Protein AF-A0A368PXK4-F1 (afdb_monomer_lite)

Foldseek 3Di:
DDPPPDFWDKDADPDLVRGPWIKTDHPQQDDDDDPVCVVVVVPPRDPGDVDIGTPPPDDDVVNVVVSVVVVVCVVVVVVVVVVVVVVVVVVVVVVVVVVVVVVVVVVVVVVVVVVVVVVVVVVVVVVVPD

pLDDT: mean 85.49, std 11.27, range [55.59, 98.44]

Secondary structure (DSSP, 8-state):
--TTSSPPEEEE--STTTTT-EEEE-TTSS----HHHHHTT---PPPP---EEES-SS--HHHHHHHHHHHHHHHHHHHHHHHHHHHHHHHHHHHHHHHHHHHHHHHHHHHHHHHHHHHHHHHHHHHH--

Organism: Setaria italica (NCBI:txid4555)

Radius of gyration: 37.52 Å; chains: 1; bounding box: 76×37×98 Å

Structure (mmCIF, N/CA/C/O backbone):
data_AF-A0A368PXK4-F1
#
_entry.id   AF-A0A368PXK4-F1
#
loop_
_atom_site.group_PDB
_atom_site.id
_atom_site.type_symbol
_atom_site.label_atom_id
_atom_site.label_alt_id
_atom_site.label_comp_id
_atom_site.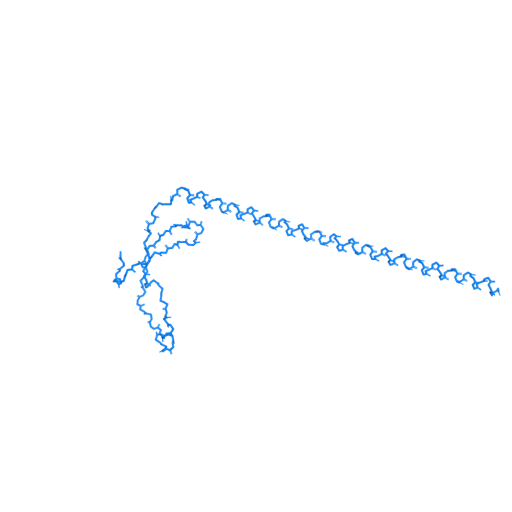label_asym_id
_atom_site.label_entity_id
_atom_site.label_seq_id
_atom_site.pdbx_PDB_ins_code
_atom_site.Cartn_x
_atom_site.Cartn_y
_atom_site.Cartn_z
_atom_site.occupancy
_atom_site.B_iso_or_equiv
_atom_site.auth_seq_id
_atom_site.auth_comp_id
_atom_site.auth_asym_id
_atom_site.auth_atom_id
_atom_site.pdbx_PDB_model_num
ATOM 1 N N . MET A 1 1 ? -26.586 -6.842 30.475 1.00 66.75 1 MET A N 1
ATOM 2 C CA . MET A 1 1 ? -27.087 -8.064 29.808 1.00 66.75 1 MET A CA 1
ATOM 3 C C . MET A 1 1 ? -28.268 -7.667 28.942 1.00 66.75 1 MET A C 1
ATOM 5 O O . MET A 1 1 ? -29.052 -6.842 29.395 1.00 66.75 1 MET A O 1
ATOM 9 N N . CYS A 1 2 ? -28.358 -8.182 27.716 1.00 78.62 2 CYS A N 1
ATOM 10 C CA . CYS A 1 2 ? -29.501 -7.934 26.832 1.00 78.62 2 CYS A CA 1
ATOM 11 C C . CYS A 1 2 ? -30.726 -8.771 27.252 1.00 78.62 2 CYS A C 1
ATOM 13 O O . CYS A 1 2 ? -30.602 -9.710 28.038 1.00 78.62 2 CYS A O 1
ATOM 15 N N . PHE A 1 3 ? -31.906 -8.459 26.711 1.00 75.81 3 PHE A N 1
ATOM 16 C CA . PHE A 1 3 ? -33.154 -9.170 27.029 1.00 75.81 3 PHE A CA 1
ATOM 17 C C . PHE A 1 3 ? -33.291 -10.547 26.345 1.00 75.81 3 PHE A C 1
ATOM 19 O O . PHE A 1 3 ? -34.286 -11.232 26.555 1.00 75.81 3 PHE A O 1
ATOM 26 N N . CYS A 1 4 ? -32.311 -10.974 25.539 1.00 80.00 4 CYS A N 1
ATOM 27 C CA . CYS A 1 4 ? -32.379 -12.216 24.756 1.00 80.00 4 CYS A CA 1
ATOM 28 C C . CYS A 1 4 ? -32.055 -13.492 25.545 1.00 80.00 4 CYS A C 1
ATOM 30 O O . CYS A 1 4 ? -32.148 -14.578 24.985 1.00 80.00 4 CYS A O 1
ATOM 32 N N . GLY A 1 5 ? -31.650 -13.386 26.813 1.00 75.06 5 GLY A N 1
ATOM 33 C CA . GLY A 1 5 ? -31.297 -14.533 27.659 1.00 75.06 5 GLY A CA 1
ATOM 34 C C . GLY A 1 5 ? -29.892 -15.100 27.417 1.00 75.06 5 GLY A C 1
ATOM 35 O O . GLY A 1 5 ? -29.266 -15.557 28.371 1.00 75.06 5 GLY A O 1
ATOM 36 N N . ASP A 1 6 ? -29.360 -15.000 26.195 1.00 78.06 6 ASP A N 1
ATOM 37 C CA . ASP A 1 6 ? -27.982 -15.397 25.880 1.00 78.06 6 ASP A CA 1
ATOM 38 C C . ASP A 1 6 ? -26.940 -14.383 26.400 1.00 78.06 6 ASP A C 1
ATOM 40 O O . ASP A 1 6 ? -27.187 -13.167 26.390 1.00 78.06 6 ASP A O 1
ATOM 44 N N . PRO A 1 7 ? -25.735 -14.840 26.803 1.00 80.75 7 PRO A N 1
ATOM 45 C CA . PRO A 1 7 ? -24.634 -13.945 27.136 1.00 80.75 7 PRO A CA 1
ATOM 46 C C . PRO A 1 7 ? -24.282 -13.018 25.964 1.00 80.75 7 PRO A C 1
ATOM 48 O O . PRO A 1 7 ? -24.134 -13.455 24.819 1.00 80.75 7 PRO A O 1
ATOM 51 N N . CYS A 1 8 ? -24.113 -11.726 26.260 1.00 87.25 8 CYS A N 1
ATOM 52 C CA . CYS A 1 8 ? -23.569 -10.767 25.300 1.00 87.25 8 CYS A CA 1
ATOM 53 C C . CYS A 1 8 ? -22.099 -11.099 24.997 1.00 87.25 8 CYS A C 1
ATOM 55 O O . CYS A 1 8 ? -21.364 -11.549 25.879 1.00 87.25 8 CYS A O 1
ATOM 57 N N . LYS A 1 9 ? -21.656 -10.824 23.769 1.00 88.19 9 LYS A N 1
ATOM 58 C CA . LYS A 1 9 ? -20.260 -10.981 23.338 1.00 88.19 9 LYS A CA 1
ATOM 59 C C . LYS A 1 9 ? -19.522 -9.643 23.382 1.00 88.19 9 LYS A C 1
ATOM 61 O O . LYS A 1 9 ? -20.150 -8.591 23.282 1.00 88.19 9 LYS A O 1
ATOM 66 N N . VAL A 1 10 ? -18.200 -9.685 23.536 1.00 87.00 10 VAL A N 1
ATOM 67 C CA . VAL A 1 10 ? -17.340 -8.494 23.448 1.00 87.00 10 VAL A CA 1
ATOM 68 C C . VAL A 1 10 ? -16.857 -8.334 22.014 1.00 87.00 10 VAL A C 1
ATOM 70 O O . VAL A 1 10 ? -16.294 -9.271 21.448 1.00 87.00 10 VAL A O 1
ATOM 73 N N . ALA A 1 11 ? -17.029 -7.144 21.455 1.00 84.25 11 ALA A N 1
ATOM 74 C CA . ALA A 1 11 ? -16.416 -6.729 20.203 1.00 84.25 11 ALA A CA 1
ATOM 75 C C . ALA A 1 11 ? -15.544 -5.489 20.426 1.00 84.25 11 ALA A C 1
ATOM 77 O O . ALA A 1 11 ? -15.625 -4.833 21.466 1.00 84.25 11 ALA A O 1
ATOM 78 N N . LYS A 1 12 ? -14.669 -5.202 19.462 1.00 81.00 12 LYS A N 1
ATOM 79 C CA . LYS A 1 12 ? -13.817 -4.009 19.452 1.00 81.00 12 LYS A CA 1
ATOM 80 C C . LYS A 1 12 ? -14.197 -3.144 18.265 1.00 81.00 12 LYS A C 1
ATOM 82 O O . LYS A 1 12 ? -14.493 -3.684 17.202 1.00 81.00 12 LYS A O 1
ATOM 87 N N . PHE A 1 13 ? -14.178 -1.830 18.446 1.00 74.25 13 PHE A N 1
ATOM 88 C CA . PHE A 1 13 ? -14.311 -0.913 17.321 1.00 74.25 13 PHE A CA 1
ATOM 89 C C . PHE A 1 13 ? -13.100 -1.035 16.388 1.00 74.25 13 PHE A C 1
ATOM 91 O O . PHE A 1 13 ? -11.955 -1.100 16.840 1.00 74.25 13 PHE A O 1
ATOM 98 N N . ASP A 1 14 ? -13.374 -1.050 15.091 1.00 64.31 14 ASP A N 1
ATOM 99 C CA . ASP A 1 14 ? -12.410 -1.041 13.988 1.00 64.31 14 ASP A CA 1
ATOM 100 C C . ASP A 1 14 ? -12.164 0.372 13.425 1.00 64.31 14 ASP A C 1
ATOM 102 O O . ASP A 1 14 ? -11.259 0.574 12.618 1.00 64.31 14 ASP A O 1
ATOM 106 N N . ALA A 1 15 ? -12.941 1.365 13.868 1.00 60.66 15 ALA A N 1
ATOM 107 C CA . ALA A 1 15 ? -12.857 2.736 13.386 1.00 60.66 15 ALA A CA 1
ATOM 108 C C . ALA A 1 15 ? -11.641 3.496 13.948 1.00 60.66 15 ALA A C 1
ATOM 110 O O . ALA A 1 15 ? -11.307 3.398 15.129 1.00 60.66 15 ALA A O 1
ATOM 111 N N . GLU A 1 16 ? -11.036 4.346 13.114 1.00 57.75 16 GLU A N 1
ATOM 112 C CA . GLU A 1 16 ? -9.793 5.099 13.374 1.00 57.75 16 GLU A CA 1
ATOM 113 C C . GLU A 1 16 ? -9.791 5.943 14.665 1.00 57.75 16 GLU A C 1
ATOM 115 O O . GLU A 1 16 ? -8.726 6.254 15.187 1.00 57.75 16 GLU A O 1
ATOM 120 N N . ASN A 1 17 ? -10.965 6.297 15.203 1.00 55.59 17 ASN A N 1
ATOM 121 C CA . ASN A 1 17 ? -11.109 7.152 16.390 1.00 55.59 17 ASN A CA 1
ATOM 122 C C . ASN A 1 17 ? -11.581 6.409 17.654 1.00 55.59 17 ASN A C 1
ATOM 124 O O . ASN A 1 17 ? -11.592 6.998 18.735 1.00 55.59 17 ASN A O 1
ATOM 128 N N . THR A 1 18 ? -11.988 5.143 17.532 1.00 57.75 18 THR A N 1
ATOM 129 C CA . THR A 1 18 ? -12.462 4.296 18.646 1.00 57.75 18 THR A CA 1
ATOM 130 C C . THR A 1 18 ? -11.763 2.943 18.699 1.00 57.75 18 THR A C 1
ATOM 132 O O . THR A 1 18 ? -12.064 2.133 19.574 1.00 57.75 18 THR A O 1
ATOM 135 N N . CYS A 1 19 ? -10.799 2.707 17.808 1.00 60.78 19 CYS A N 1
ATOM 136 C CA . CYS A 1 19 ? -9.885 1.580 17.847 1.00 60.78 19 CYS A CA 1
ATOM 137 C C . CYS A 1 19 ? -9.397 1.377 19.289 1.00 60.78 19 CYS A C 1
ATOM 139 O O . CYS A 1 19 ? -9.030 2.330 19.977 1.00 60.78 19 CYS A O 1
ATOM 141 N N . TRP A 1 20 ? -9.476 0.127 19.747 1.00 65.69 20 TRP A N 1
ATOM 142 C CA . TRP A 1 20 ? -9.216 -0.333 21.121 1.00 65.69 20 TRP A CA 1
ATOM 143 C C . TRP A 1 20 ? -10.350 -0.192 22.140 1.00 65.69 20 TRP A C 1
ATOM 145 O O . TRP A 1 20 ? -10.239 -0.799 23.204 1.00 65.69 20 TRP A O 1
ATOM 155 N N . GLN A 1 21 ? -11.449 0.505 21.840 1.00 75.38 21 GLN A N 1
ATOM 156 C CA . GLN A 1 21 ? -12.624 0.465 22.708 1.00 75.38 21 GLN A CA 1
ATOM 157 C C . GLN A 1 21 ? -13.399 -0.836 22.515 1.00 75.38 21 GLN A C 1
ATOM 159 O O . GLN A 1 21 ? -13.769 -1.211 21.398 1.00 75.38 21 GLN A O 1
ATOM 164 N N . SER A 1 22 ? -13.665 -1.506 23.629 1.00 85.12 22 SER A N 1
ATOM 165 C CA . SER A 1 22 ? -14.478 -2.710 23.683 1.00 85.12 22 SER A CA 1
ATOM 166 C C . SER A 1 22 ? -15.927 -2.344 23.987 1.00 85.12 22 SER A C 1
ATOM 168 O O . SER A 1 22 ? -16.210 -1.464 24.806 1.00 85.12 22 SER A O 1
ATOM 170 N N . TYR A 1 23 ? -16.858 -3.047 23.359 1.00 85.25 23 TYR A N 1
ATOM 171 C CA . TYR A 1 23 ? -18.283 -2.929 23.633 1.00 85.25 23 TYR A CA 1
ATOM 172 C C . TYR A 1 23 ? -18.904 -4.316 23.771 1.00 85.25 23 TYR A C 1
ATOM 174 O O . TYR A 1 23 ? -18.496 -5.283 23.125 1.00 85.25 23 TYR A O 1
ATOM 182 N N . TRP A 1 24 ? -19.882 -4.421 24.662 1.00 87.94 24 TRP A N 1
ATOM 183 C CA . TRP A 1 24 ? -20.804 -5.539 24.693 1.00 87.94 24 TRP A CA 1
ATOM 184 C C . TRP A 1 24 ? -21.765 -5.389 23.530 1.00 87.94 24 TRP A C 1
ATOM 186 O O . TRP A 1 24 ? -22.350 -4.324 23.357 1.00 87.94 24 TRP A O 1
ATOM 196 N N . MET A 1 25 ? -21.990 -6.469 22.800 1.00 89.19 25 MET A N 1
ATOM 197 C CA . MET A 1 25 ? -23.048 -6.547 21.805 1.00 89.19 25 MET A CA 1
ATOM 198 C C . MET A 1 25 ? -23.853 -7.826 21.986 1.00 89.19 25 MET A C 1
ATOM 200 O O . MET A 1 25 ? -23.342 -8.837 22.487 1.00 89.19 25 MET A O 1
ATOM 204 N N . CYS A 1 26 ? -25.126 -7.797 21.601 1.00 88.12 26 CYS A N 1
ATOM 205 C CA . CYS A 1 26 ? -25.930 -9.010 21.612 1.00 88.12 26 CYS A CA 1
ATOM 206 C C . CYS A 1 26 ? -25.316 -10.075 20.690 1.00 88.12 26 CYS A C 1
ATOM 208 O O . CYS A 1 26 ? -24.848 -9.794 19.584 1.00 88.12 26 CYS A O 1
ATOM 210 N N . SER A 1 27 ? -25.361 -11.335 21.115 1.00 82.19 27 SER A N 1
ATOM 211 C CA . SER A 1 27 ? -24.996 -12.459 20.246 1.00 82.19 27 SER A CA 1
ATOM 212 C C . SER A 1 27 ? -25.944 -12.584 19.041 1.00 82.19 27 SER A C 1
ATOM 214 O O . SER A 1 27 ? -25.523 -13.036 17.982 1.00 82.19 27 SER A O 1
ATOM 216 N N . ASN A 1 28 ? -27.174 -12.077 19.174 1.00 81.06 28 ASN A N 1
ATOM 217 C CA . ASN A 1 28 ? -28.203 -11.976 18.137 1.00 81.06 28 ASN A CA 1
ATOM 218 C C . ASN A 1 28 ? -28.284 -10.561 17.506 1.00 81.06 28 ASN A C 1
ATOM 220 O O . ASN A 1 28 ? -29.353 -10.125 17.086 1.00 81.06 28 ASN A O 1
ATOM 224 N N . PHE A 1 29 ? -27.168 -9.817 17.481 1.00 76.75 29 PHE A N 1
ATOM 225 C CA . PHE A 1 29 ? -27.071 -8.477 16.871 1.00 76.75 29 PHE A CA 1
ATOM 226 C C . PHE A 1 29 ? -27.133 -8.491 15.340 1.00 76.75 29 PHE A C 1
ATOM 228 O O . PHE A 1 29 ? -27.617 -7.554 14.716 1.00 76.75 29 PHE A O 1
ATOM 235 N N . GLN A 1 30 ? -26.674 -9.574 14.722 1.00 76.88 30 GLN A N 1
ATOM 236 C CA . GLN A 1 30 ? -26.771 -9.771 13.285 1.00 76.88 30 GLN A CA 1
ATOM 237 C C . GLN A 1 30 ? -27.206 -11.207 13.033 1.00 76.88 30 GLN A C 1
ATOM 239 O O . GLN A 1 30 ? -26.599 -12.147 13.549 1.00 76.88 30 GLN A O 1
ATOM 244 N N . PHE A 1 31 ? -28.281 -11.382 12.266 1.00 73.50 31 PHE A N 1
ATOM 245 C CA . PHE A 1 31 ? -28.739 -12.714 11.900 1.00 73.50 31 PHE A CA 1
ATOM 246 C C . PHE A 1 31 ? -27.789 -13.324 10.870 1.00 73.50 31 PHE A C 1
ATOM 248 O O . PHE A 1 31 ? -27.816 -12.974 9.690 1.00 73.50 31 PHE A O 1
ATOM 255 N N . GLU A 1 32 ? -26.967 -14.267 11.318 1.00 74.31 32 GLU A N 1
ATOM 256 C CA . GLU A 1 32 ? -26.177 -15.122 10.440 1.00 74.31 32 GLU A CA 1
ATOM 257 C C . GLU A 1 32 ? -26.841 -16.502 10.325 1.00 74.31 32 GLU A C 1
ATOM 259 O O . GLU A 1 32 ? -26.706 -17.337 11.223 1.00 74.31 32 GLU A O 1
ATOM 264 N N . PRO A 1 33 ? -27.570 -16.790 9.228 1.00 70.94 33 PRO A N 1
ATOM 265 C CA . PRO A 1 33 ? -28.185 -18.096 9.049 1.00 70.94 33 PRO A CA 1
ATOM 266 C C . PRO A 1 33 ? -27.101 -19.166 8.907 1.00 70.94 33 PRO A C 1
ATOM 268 O O . PRO A 1 33 ? -26.192 -19.045 8.075 1.00 70.94 33 PRO A O 1
ATOM 271 N N . THR A 1 34 ? -27.234 -20.244 9.676 1.00 75.69 34 THR A N 1
ATOM 272 C CA . THR A 1 34 ? -26.368 -21.428 9.585 1.00 75.69 34 THR A CA 1
ATOM 273 C C . THR A 1 34 ? -26.466 -22.086 8.206 1.00 75.69 34 THR A C 1
ATOM 275 O O . THR A 1 34 ? -27.484 -21.971 7.518 1.00 75.69 34 THR A O 1
ATOM 278 N N . LEU A 1 35 ? -25.439 -22.850 7.808 1.00 79.94 35 LEU A N 1
ATOM 279 C CA . LEU A 1 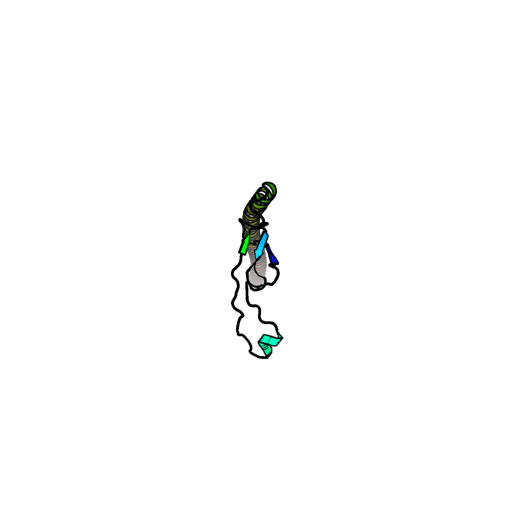35 ? -25.444 -23.597 6.539 1.00 79.94 35 LEU A CA 1
ATOM 280 C C . LEU A 1 35 ? -26.706 -24.458 6.384 1.00 79.94 35 LEU A C 1
ATOM 282 O O . LEU A 1 35 ? -27.345 -24.443 5.336 1.00 79.94 35 LEU A O 1
ATOM 286 N N . ARG A 1 36 ? -27.132 -25.131 7.459 1.00 80.00 36 ARG A N 1
ATOM 287 C CA . ARG A 1 36 ? -28.345 -25.954 7.460 1.00 80.00 36 ARG A CA 1
ATOM 288 C C . ARG A 1 36 ? -29.612 -25.133 7.211 1.00 80.00 36 ARG A C 1
ATOM 290 O O . ARG A 1 36 ? -30.452 -25.579 6.437 1.00 80.00 36 ARG A O 1
ATOM 297 N N . GLN A 1 37 ? -29.752 -23.958 7.833 1.00 79.06 37 GLN A N 1
ATOM 298 C CA . GLN A 1 37 ? -30.894 -23.053 7.623 1.00 79.06 37 GLN A CA 1
ATOM 299 C C . GLN A 1 37 ? -30.963 -22.538 6.181 1.00 79.06 37 GLN A C 1
ATOM 301 O O . GLN A 1 37 ? -32.054 -22.499 5.608 1.00 79.06 37 GLN A O 1
ATOM 306 N N . ARG A 1 38 ? -29.805 -22.232 5.577 1.00 82.12 38 ARG A N 1
ATOM 307 C CA . ARG A 1 38 ? -29.703 -21.854 4.157 1.00 82.12 38 ARG A CA 1
ATOM 308 C C . ARG A 1 38 ? -30.148 -22.999 3.244 1.00 82.12 38 ARG A C 1
ATOM 310 O O . ARG A 1 38 ? -30.949 -22.778 2.345 1.00 82.12 38 ARG A O 1
ATOM 317 N N . CYS A 1 39 ? -29.701 -24.228 3.516 1.00 81.31 39 CYS A N 1
ATOM 318 C CA . CYS A 1 39 ? -30.050 -25.408 2.715 1.00 81.31 39 CYS A CA 1
ATOM 319 C C . CYS A 1 39 ? -31.546 -25.758 2.737 1.00 81.31 39 CYS A C 1
ATOM 321 O O . CYS A 1 39 ? -32.056 -26.280 1.752 1.00 81.31 39 CYS A O 1
ATOM 323 N N . ILE A 1 40 ? -32.254 -25.482 3.837 1.00 86.75 40 ILE A N 1
ATOM 324 C CA . ILE A 1 40 ? -33.697 -25.767 3.969 1.00 86.75 40 ILE A CA 1
ATOM 325 C C . ILE A 1 40 ? -34.587 -24.541 3.702 1.00 86.75 40 ILE A C 1
ATOM 327 O O . ILE A 1 40 ? -35.778 -24.582 4.007 1.00 86.75 40 ILE A O 1
ATOM 331 N N . ASN A 1 41 ? -34.015 -23.448 3.179 1.00 76.56 41 ASN A N 1
ATOM 332 C CA . ASN A 1 41 ? -34.683 -22.169 2.910 1.00 76.56 41 ASN A CA 1
ATOM 333 C C . ASN A 1 41 ? -35.480 -21.599 4.108 1.00 76.56 41 ASN A C 1
ATOM 335 O O . ASN A 1 41 ? -36.513 -20.951 3.943 1.00 76.56 41 ASN A O 1
ATOM 339 N N . LYS A 1 42 ? -35.009 -21.838 5.341 1.00 73.81 42 LYS A N 1
ATOM 340 C CA . LYS A 1 42 ? -35.580 -21.242 6.562 1.00 73.81 42 LYS A CA 1
ATOM 341 C C . LYS A 1 42 ? -34.792 -19.989 6.929 1.00 73.81 42 LYS A C 1
ATOM 343 O O . LYS A 1 42 ? -33.947 -20.017 7.819 1.00 73.81 42 LYS A O 1
ATOM 348 N N . MET A 1 43 ? -35.085 -18.907 6.212 1.00 69.44 43 MET A N 1
ATOM 349 C CA . MET A 1 43 ? -34.407 -17.608 6.331 1.00 69.44 43 MET A CA 1
ATOM 350 C C . MET A 1 43 ? -35.133 -16.624 7.260 1.00 69.44 43 MET A C 1
ATOM 352 O O . MET A 1 43 ? -34.770 -15.453 7.310 1.00 69.44 43 MET A O 1
ATOM 356 N N . THR A 1 44 ? -36.169 -17.066 7.983 1.00 66.56 44 THR A N 1
ATOM 357 C CA . THR A 1 44 ? -36.866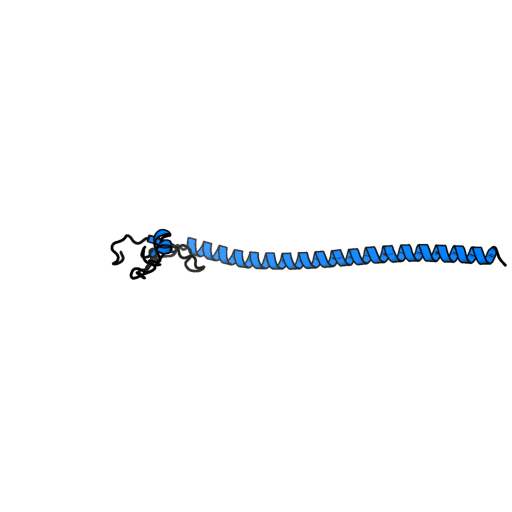 -16.212 8.949 1.00 66.56 44 THR A CA 1
ATOM 358 C C . THR A 1 44 ? -35.900 -15.836 10.066 1.00 66.56 44 THR A C 1
ATOM 360 O O . THR A 1 44 ? -35.561 -16.669 10.909 1.00 66.56 44 THR A O 1
ATOM 363 N N . SER A 1 45 ? -35.442 -14.585 10.037 1.00 65.69 45 SER A N 1
ATOM 364 C CA . SER A 1 45 ? -34.593 -14.023 11.078 1.00 65.69 45 SER A CA 1
ATOM 365 C C . SER A 1 45 ? -35.355 -14.045 12.403 1.00 65.69 45 SER A C 1
ATOM 367 O O . SER A 1 45 ? -36.501 -13.586 12.440 1.00 65.69 45 SER A O 1
ATOM 369 N N . PRO A 1 46 ? -34.747 -14.516 13.504 1.00 71.69 46 PRO A N 1
ATOM 370 C CA . PRO A 1 46 ? -35.213 -14.157 14.832 1.00 71.69 46 PRO A CA 1
ATOM 371 C C . PRO A 1 46 ? -35.260 -12.625 14.952 1.00 71.69 46 PRO A C 1
ATOM 373 O O . PRO A 1 46 ? -34.536 -11.935 14.222 1.00 71.69 46 PRO A O 1
ATOM 376 N N . PRO A 1 47 ? -36.083 -12.073 15.860 1.00 75.81 47 PRO A N 1
ATOM 377 C CA . PRO A 1 47 ? -36.036 -10.648 16.157 1.00 75.81 47 PRO A CA 1
ATOM 378 C C . PRO A 1 47 ? -34.608 -10.283 16.567 1.00 75.81 47 PRO A C 1
ATOM 380 O O . PRO A 1 47 ? -34.083 -10.837 17.531 1.00 75.81 47 PRO A O 1
ATOM 383 N N . ILE A 1 48 ? -33.968 -9.417 15.785 1.00 80.19 48 ILE A N 1
ATOM 384 C CA . ILE A 1 48 ? -32.593 -8.975 16.017 1.00 80.19 48 ILE A CA 1
ATOM 385 C C . ILE A 1 48 ? -32.579 -8.104 17.274 1.00 80.19 48 ILE A C 1
ATOM 387 O O . ILE A 1 48 ? -33.502 -7.322 17.499 1.00 80.19 48 ILE A O 1
ATOM 391 N N . CYS A 1 49 ? -31.543 -8.252 18.097 1.00 85.25 49 CYS A N 1
ATOM 392 C CA . CYS A 1 49 ? -31.339 -7.399 19.261 1.00 85.25 49 CYS A CA 1
ATOM 393 C C . CYS A 1 49 ? -30.170 -6.453 19.012 1.00 85.25 49 CYS A C 1
ATOM 395 O O . CYS A 1 49 ? -29.014 -6.864 18.982 1.00 85.25 49 CYS A O 1
ATOM 397 N N . ASP A 1 50 ? -30.492 -5.174 18.893 1.00 84.00 50 ASP A N 1
ATOM 398 C CA . ASP A 1 50 ? -29.585 -4.049 18.663 1.00 84.00 50 ASP A CA 1
ATOM 399 C C . ASP A 1 50 ? -28.854 -3.581 19.933 1.00 84.00 50 ASP A C 1
ATOM 401 O O . ASP A 1 50 ? -28.309 -2.482 19.982 1.00 84.00 50 ASP A O 1
ATOM 405 N N . PHE A 1 51 ? -28.829 -4.407 20.983 1.00 86.19 51 PHE A N 1
ATOM 406 C CA . PHE A 1 51 ? -28.157 -4.055 22.225 1.00 86.19 51 PHE A CA 1
ATOM 407 C C . PHE A 1 51 ? -26.651 -3.901 22.001 1.00 86.19 51 PHE A C 1
ATOM 409 O O . PHE A 1 51 ? -25.953 -4.883 21.730 1.00 86.19 51 PHE A O 1
ATOM 416 N N . GLU A 1 52 ? -26.165 -2.687 22.241 1.00 86.56 52 GLU A N 1
ATOM 417 C CA . GLU A 1 52 ? -24.755 -2.333 22.318 1.00 86.56 52 GLU A CA 1
ATOM 418 C C . GLU A 1 52 ? -24.493 -1.522 23.589 1.00 86.56 52 GLU A C 1
ATOM 420 O O . GLU A 1 52 ? -25.246 -0.613 23.942 1.00 86.56 52 GLU A O 1
ATOM 425 N N . GLN A 1 53 ? -23.416 -1.845 24.301 1.00 85.88 53 GLN A N 1
ATOM 426 C CA . GLN A 1 53 ? -23.003 -1.094 25.481 1.00 85.88 53 GLN A CA 1
ATOM 427 C C . GLN A 1 53 ? -21.485 -0.999 25.550 1.00 85.88 53 GLN A C 1
ATOM 429 O O . GLN A 1 53 ? -20.792 -2.009 25.644 1.00 85.88 53 GLN A O 1
ATOM 434 N N . LEU A 1 54 ? -20.965 0.225 25.565 1.00 86.50 54 LEU A N 1
ATOM 435 C CA . LEU A 1 54 ? -19.535 0.474 25.702 1.00 86.50 54 LEU A CA 1
ATOM 436 C C . LEU A 1 54 ? -19.013 -0.069 27.043 1.00 86.50 54 LEU A C 1
ATOM 438 O O . LEU A 1 54 ? -19.577 0.216 28.100 1.00 86.50 54 LEU A O 1
ATOM 442 N N . ILE A 1 55 ? -17.928 -0.839 26.989 1.00 85.06 55 ILE A N 1
ATOM 443 C CA . ILE A 1 55 ? -17.222 -1.358 28.171 1.00 85.06 55 ILE A CA 1
ATOM 444 C C . ILE A 1 55 ? -16.213 -0.315 28.637 1.00 85.06 55 ILE A C 1
ATOM 446 O O . ILE A 1 55 ? -16.160 0.052 29.811 1.00 85.06 55 ILE A O 1
ATOM 450 N N . ASP A 1 56 ? -15.443 0.201 27.683 1.00 79.06 56 ASP A N 1
ATOM 451 C CA . ASP A 1 56 ? -14.334 1.105 27.943 1.00 79.06 56 ASP A CA 1
ATOM 452 C C . ASP A 1 56 ? -14.804 2.561 27.870 1.00 79.06 56 ASP A C 1
ATOM 454 O O . ASP A 1 56 ? -14.693 3.231 26.848 1.00 79.06 56 ASP A O 1
ATOM 458 N N . THR A 1 57 ? -15.320 3.087 28.983 1.00 70.75 57 THR A N 1
ATOM 459 C CA . THR A 1 57 ? -15.734 4.505 29.073 1.00 70.75 57 THR A CA 1
ATOM 460 C C . THR A 1 57 ? -14.555 5.482 29.118 1.00 70.75 57 THR A C 1
ATOM 462 O O . THR A 1 57 ? -14.744 6.694 29.011 1.00 70.75 57 THR A O 1
ATOM 465 N N . LYS A 1 58 ? -13.325 4.974 29.267 1.00 71.00 58 LYS A N 1
ATOM 466 C CA . LYS A 1 58 ? -12.089 5.761 29.289 1.00 71.00 58 LYS A CA 1
ATOM 467 C C . LYS A 1 58 ? -11.073 5.153 28.329 1.00 71.00 58 LYS A C 1
ATOM 469 O O . LYS A 1 58 ? -10.563 4.066 28.576 1.00 71.00 58 LYS A O 1
ATOM 474 N N . ILE A 1 59 ? -10.741 5.889 27.272 1.00 72.69 59 ILE A N 1
ATOM 475 C CA . ILE A 1 59 ? -9.579 5.583 26.428 1.00 72.69 59 ILE A CA 1
ATOM 476 C C . ILE A 1 59 ? -8.328 5.835 27.268 1.00 72.69 59 ILE A C 1
ATOM 478 O O . ILE A 1 59 ? -8.202 6.906 27.875 1.00 72.69 59 ILE A O 1
ATOM 482 N N . LYS A 1 60 ? -7.400 4.874 27.329 1.00 79.25 60 LYS A N 1
ATOM 483 C CA . LYS A 1 60 ? -6.133 5.116 28.025 1.00 79.25 60 LYS A CA 1
ATOM 484 C C . LYS A 1 60 ? -5.345 6.160 27.229 1.00 79.25 60 LYS A C 1
ATOM 486 O O . LYS A 1 60 ? -5.286 6.068 26.006 1.00 79.25 60 LYS A O 1
ATOM 491 N N . PRO A 1 61 ? -4.697 7.135 27.886 1.00 81.31 61 PRO A N 1
ATOM 492 C CA . PRO A 1 61 ? -3.918 8.155 27.184 1.00 81.31 61 PRO A CA 1
ATOM 493 C C . PRO A 1 61 ? -2.847 7.545 26.266 1.00 81.31 61 PRO A C 1
ATOM 495 O O . PRO A 1 61 ? -2.650 8.036 25.162 1.00 81.31 61 PRO A O 1
ATOM 498 N N . LYS A 1 62 ? -2.257 6.411 26.669 1.00 81.62 62 LYS A N 1
ATOM 499 C CA . LYS A 1 62 ? -1.315 5.639 25.850 1.00 81.62 62 LYS A CA 1
ATOM 500 C C . LYS A 1 62 ? -1.919 5.165 24.522 1.00 81.62 62 LYS A C 1
ATOM 502 O O . LYS A 1 62 ? -1.297 5.338 23.483 1.00 81.62 62 LYS A O 1
ATOM 507 N N . ASP A 1 63 ? -3.138 4.628 24.548 1.00 79.25 63 ASP A N 1
ATOM 508 C CA . ASP A 1 63 ? -3.816 4.122 23.347 1.00 79.25 63 ASP A CA 1
ATOM 509 C C . ASP A 1 63 ? -4.125 5.279 22.377 1.00 79.25 63 ASP A C 1
ATOM 511 O O . ASP A 1 63 ? -4.034 5.137 21.159 1.00 79.25 63 ASP A O 1
ATOM 515 N N . LYS A 1 64 ? -4.421 6.470 22.918 1.00 82.12 64 LYS A N 1
ATOM 516 C CA . LYS A 1 64 ? -4.612 7.697 22.132 1.00 82.12 64 LYS A CA 1
ATOM 517 C C . LYS A 1 64 ? -3.312 8.183 21.480 1.00 82.12 64 LYS A C 1
ATOM 519 O O . LYS A 1 64 ? -3.337 8.608 20.327 1.00 82.12 64 LYS A O 1
ATOM 524 N N . GLU A 1 65 ? -2.193 8.148 22.199 1.00 87.44 65 GLU A N 1
ATOM 525 C CA . GLU A 1 65 ? -0.876 8.500 21.650 1.00 87.44 65 GLU A CA 1
ATOM 526 C C . GLU A 1 65 ? -0.447 7.526 20.549 1.00 87.44 65 GLU A C 1
ATOM 528 O O . GLU A 1 65 ? -0.001 7.955 19.485 1.00 87.44 65 GLU A O 1
ATOM 533 N N . GLU A 1 66 ? -0.648 6.226 20.767 1.00 85.19 66 GLU A N 1
ATOM 534 C CA . GLU A 1 66 ? -0.347 5.182 19.786 1.00 85.19 66 GLU A CA 1
ATOM 535 C C . GLU A 1 66 ? -1.181 5.354 18.510 1.00 85.19 66 GLU A C 1
ATOM 537 O O . GLU A 1 66 ? -0.642 5.320 17.404 1.00 85.19 66 GLU A O 1
ATOM 542 N N . MET A 1 67 ? -2.472 5.663 18.647 1.00 83.88 67 MET A N 1
ATOM 543 C CA . MET A 1 67 ? -3.335 6.017 17.517 1.00 83.88 67 MET A CA 1
ATOM 544 C C . MET A 1 67 ? -2.819 7.227 16.737 1.00 83.88 67 MET A C 1
ATOM 546 O O . MET A 1 67 ? -2.711 7.178 15.511 1.00 83.88 67 MET A O 1
ATOM 550 N N . GLN A 1 68 ? -2.458 8.312 17.427 1.00 88.25 68 GLN A N 1
ATOM 551 C CA . GLN A 1 68 ? -1.909 9.501 16.770 1.00 88.25 68 GLN A CA 1
ATOM 552 C C . GLN A 1 68 ? -0.588 9.214 16.053 1.00 88.25 68 GLN A C 1
ATOM 554 O O . GLN A 1 68 ? -0.338 9.773 14.983 1.00 88.25 68 GLN A O 1
ATOM 559 N N . TYR A 1 69 ? 0.250 8.349 16.621 1.00 89.88 69 TYR A N 1
ATOM 560 C CA . TYR A 1 69 ? 1.483 7.902 15.987 1.00 89.88 69 TYR A CA 1
ATOM 561 C C . TYR A 1 69 ? 1.201 7.113 14.705 1.00 89.88 69 TYR A C 1
ATOM 563 O O . TYR A 1 69 ? 1.758 7.446 13.661 1.00 89.88 69 TYR A O 1
ATOM 571 N N . ILE A 1 70 ? 0.297 6.129 14.755 1.00 89.69 70 ILE A N 1
ATOM 572 C CA . ILE A 1 70 ? -0.076 5.314 13.590 1.00 89.69 70 ILE A CA 1
ATOM 573 C C . ILE A 1 70 ? -0.646 6.193 12.473 1.00 89.69 70 ILE A C 1
ATOM 575 O O . ILE A 1 70 ? -0.235 6.057 11.321 1.00 89.69 70 ILE A O 1
ATOM 579 N N . LEU A 1 71 ? -1.545 7.126 12.801 1.00 90.12 71 LEU A N 1
ATOM 580 C CA . LEU A 1 71 ? -2.136 8.039 11.819 1.00 90.12 71 LEU A CA 1
ATOM 581 C C . LEU A 1 71 ? -1.080 8.945 11.176 1.00 90.12 71 LEU A C 1
ATOM 583 O O . LEU A 1 71 ? -1.059 9.098 9.954 1.00 90.12 71 LEU A O 1
ATOM 587 N N . ARG A 1 72 ? -0.168 9.506 11.977 1.00 95.25 72 ARG A N 1
ATOM 588 C CA . ARG A 1 72 ? 0.946 10.320 11.470 1.00 95.25 72 ARG A CA 1
ATOM 589 C C . ARG A 1 72 ? 1.850 9.505 10.549 1.00 95.25 72 ARG A C 1
ATOM 591 O O . ARG A 1 72 ? 2.121 9.933 9.430 1.00 95.25 72 ARG A O 1
ATOM 598 N N . TRP A 1 73 ? 2.251 8.316 10.991 1.00 95.50 73 TRP A N 1
ATOM 599 C CA . TRP A 1 73 ? 3.081 7.411 10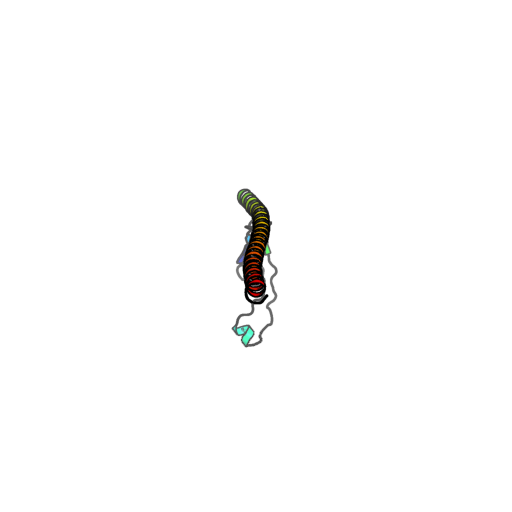.206 1.00 95.50 73 TRP A CA 1
ATOM 600 C C . TRP A 1 73 ? 2.399 7.013 8.893 1.00 95.50 73 TRP A C 1
ATOM 602 O O . TRP A 1 73 ? 3.046 6.997 7.851 1.00 95.50 73 TRP A O 1
ATOM 612 N N . ALA A 1 74 ? 1.089 6.751 8.897 1.00 94.94 74 ALA A N 1
ATOM 613 C CA . ALA A 1 74 ? 0.343 6.413 7.688 1.00 94.94 74 ALA A CA 1
ATOM 614 C C . ALA A 1 74 ? 0.343 7.560 6.663 1.00 94.94 74 ALA A C 1
ATOM 616 O O . ALA A 1 74 ? 0.488 7.312 5.463 1.00 94.94 74 ALA A O 1
ATOM 617 N N . VAL A 1 75 ? 0.221 8.811 7.122 1.00 96.56 75 VAL A N 1
ATOM 618 C CA . VAL A 1 75 ? 0.316 10.002 6.263 1.00 96.56 75 VAL A CA 1
ATOM 619 C C . VAL A 1 75 ? 1.725 10.142 5.690 1.00 96.56 75 VAL A C 1
ATOM 621 O O . VAL A 1 75 ? 1.877 10.185 4.468 1.00 96.56 75 VAL A O 1
ATOM 624 N N . GLU A 1 76 ? 2.749 10.134 6.545 1.00 96.94 76 GLU A N 1
ATOM 625 C CA . GLU A 1 76 ? 4.155 10.256 6.136 1.00 96.94 76 GLU A CA 1
ATOM 626 C C . GLU A 1 76 ? 4.552 9.145 5.154 1.00 96.94 76 GLU A C 1
ATOM 628 O O . GLU A 1 76 ? 5.143 9.398 4.102 1.00 96.94 76 GLU A O 1
ATOM 633 N N . ASN A 1 77 ? 4.162 7.905 5.446 1.00 96.56 77 ASN A N 1
ATOM 634 C CA . ASN A 1 77 ? 4.456 6.757 4.602 1.00 96.56 77 ASN A CA 1
ATOM 635 C C . ASN A 1 77 ? 3.732 6.846 3.249 1.00 96.56 77 ASN A C 1
ATOM 637 O O . ASN A 1 77 ? 4.319 6.559 2.205 1.00 96.56 77 ASN A O 1
ATOM 641 N N . LYS A 1 78 ? 2.480 7.317 3.226 1.00 97.19 78 LYS A N 1
ATOM 642 C CA . LYS A 1 78 ? 1.740 7.554 1.976 1.00 97.19 78 LYS A CA 1
ATOM 643 C C . LYS A 1 78 ? 2.418 8.614 1.108 1.00 97.19 78 LYS A C 1
ATOM 645 O O . LYS A 1 78 ? 2.481 8.450 -0.111 1.00 97.19 78 LYS A O 1
ATOM 650 N N . GLU A 1 79 ? 2.924 9.691 1.700 1.00 97.75 79 GLU A N 1
ATOM 651 C CA . GLU A 1 79 ? 3.663 10.728 0.972 1.00 97.75 79 GLU A CA 1
ATOM 652 C C . GLU A 1 79 ? 5.007 10.223 0.447 1.00 97.75 79 GLU A C 1
ATOM 654 O O . GLU A 1 79 ? 5.333 10.444 -0.723 1.00 97.75 79 GLU A O 1
ATOM 659 N N . MET A 1 80 ? 5.745 9.477 1.271 1.00 97.81 80 MET A N 1
ATOM 660 C CA . MET A 1 80 ? 7.004 8.842 0.889 1.00 97.81 80 MET A CA 1
ATOM 661 C C . MET A 1 80 ? 6.817 7.906 -0.310 1.00 97.81 80 MET A C 1
ATOM 663 O O . MET A 1 80 ? 7.545 8.012 -1.299 1.00 97.81 80 MET A O 1
ATOM 667 N N . MET A 1 81 ? 5.804 7.036 -0.267 1.00 97.31 81 MET A N 1
ATOM 668 C CA . MET A 1 81 ? 5.510 6.101 -1.356 1.00 97.31 81 MET A CA 1
ATOM 669 C C . MET A 1 81 ? 5.110 6.832 -2.642 1.00 97.31 81 MET A C 1
ATOM 671 O O . MET A 1 81 ? 5.582 6.480 -3.723 1.00 97.31 81 MET A O 1
ATOM 675 N N . LYS A 1 82 ? 4.318 7.908 -2.545 1.00 98.06 82 LYS A N 1
ATOM 676 C CA . LYS A 1 82 ? 4.002 8.768 -3.700 1.00 98.06 82 LYS A CA 1
ATOM 677 C C . LYS A 1 82 ? 5.239 9.449 -4.284 1.00 98.06 82 LYS A C 1
ATOM 679 O O . LYS A 1 82 ? 5.305 9.660 -5.493 1.00 98.06 82 LYS A O 1
ATOM 684 N N . LYS A 1 83 ? 6.193 9.862 -3.448 1.00 97.88 83 LYS A N 1
ATOM 685 C CA . LYS A 1 83 ? 7.452 10.457 -3.911 1.00 97.88 83 LYS A CA 1
ATOM 686 C C . LYS A 1 83 ? 8.292 9.424 -4.661 1.00 97.88 83 LYS A C 1
ATOM 688 O O . LYS A 1 83 ? 8.641 9.685 -5.806 1.00 97.88 83 LYS A O 1
ATOM 693 N N . ARG A 1 84 ? 8.498 8.243 -4.071 1.00 98.12 84 ARG A N 1
ATOM 694 C CA . ARG A 1 84 ? 9.249 7.143 -4.692 1.00 98.12 84 ARG A CA 1
ATOM 695 C C . ARG A 1 84 ? 8.670 6.743 -6.045 1.00 98.12 84 ARG A C 1
ATOM 697 O O . ARG A 1 84 ? 9.410 6.612 -7.004 1.00 98.12 84 ARG A O 1
ATOM 704 N N . PHE A 1 85 ? 7.346 6.624 -6.138 1.00 97.62 85 PHE A N 1
ATOM 705 C CA . PHE A 1 85 ? 6.689 6.297 -7.402 1.00 97.62 85 PHE A CA 1
ATOM 706 C C . PHE A 1 85 ? 6.985 7.332 -8.500 1.00 97.62 85 PHE A C 1
ATOM 708 O O . PHE A 1 85 ? 7.247 6.972 -9.641 1.00 97.62 85 PHE A O 1
ATOM 715 N N . ARG A 1 86 ? 6.982 8.628 -8.161 1.00 98.00 86 ARG A N 1
ATOM 716 C CA . ARG A 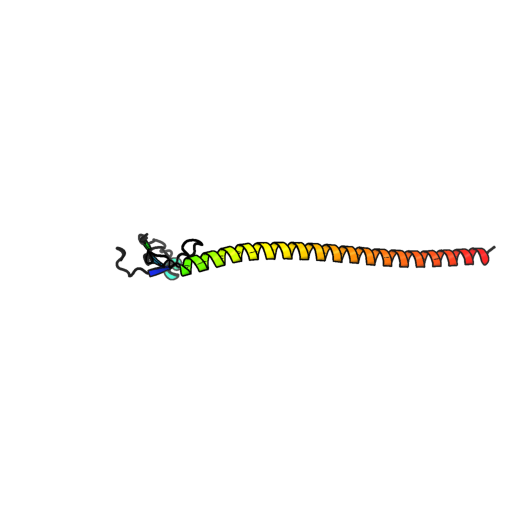1 86 ? 7.325 9.693 -9.117 1.00 98.00 86 ARG A CA 1
ATOM 717 C C . ARG A 1 86 ? 8.792 9.639 -9.541 1.00 98.00 86 ARG A C 1
ATOM 719 O O . ARG A 1 86 ? 9.077 9.854 -10.712 1.00 98.00 86 ARG A O 1
ATOM 726 N N . GLU A 1 87 ? 9.694 9.356 -8.606 1.00 98.19 87 GLU A N 1
ATOM 727 C CA . GLU A 1 87 ? 11.124 9.190 -8.893 1.00 98.19 87 GLU A CA 1
ATOM 728 C C . GLU A 1 87 ? 11.372 7.984 -9.808 1.00 98.19 87 GLU A C 1
ATOM 730 O O . GLU A 1 87 ? 12.077 8.119 -10.799 1.00 98.19 87 GLU A O 1
ATOM 735 N N . GLU A 1 88 ? 10.729 6.846 -9.545 1.00 98.31 88 GLU A N 1
ATOM 736 C CA . GLU A 1 88 ? 10.856 5.630 -10.356 1.00 98.31 88 GLU A CA 1
ATOM 737 C C . GLU A 1 88 ? 10.328 5.827 -11.786 1.00 98.31 88 GLU A C 1
ATOM 739 O O . GLU A 1 88 ? 10.953 5.388 -12.752 1.00 98.31 88 GLU A O 1
ATOM 744 N N . VAL A 1 89 ? 9.208 6.542 -11.942 1.00 98.44 89 VAL A N 1
ATOM 745 C CA . VAL A 1 89 ? 8.697 6.927 -13.267 1.00 98.44 89 VAL A CA 1
ATOM 746 C C . VAL A 1 89 ? 9.696 7.832 -13.993 1.00 98.44 89 VAL A C 1
ATOM 748 O O . VAL A 1 89 ? 10.019 7.563 -15.147 1.00 98.44 89 VAL A O 1
ATOM 751 N N . ALA A 1 90 ? 10.233 8.853 -13.319 1.00 98.12 90 ALA A N 1
ATOM 752 C CA . ALA A 1 90 ? 11.206 9.767 -13.919 1.00 98.12 90 ALA A CA 1
ATOM 753 C C . ALA A 1 90 ? 12.522 9.063 -14.297 1.00 98.12 90 ALA A C 1
ATOM 755 O O . ALA A 1 90 ? 13.088 9.331 -15.357 1.00 98.12 90 ALA A O 1
ATOM 756 N N . GLU A 1 91 ? 13.004 8.137 -13.465 1.00 98.25 91 GLU A N 1
ATOM 757 C CA . GLU A 1 91 ? 14.193 7.330 -13.752 1.00 98.25 91 GLU A CA 1
ATOM 758 C C . GLU A 1 91 ? 13.968 6.433 -14.971 1.00 98.25 91 GLU A C 1
ATOM 760 O O . GLU A 1 91 ? 14.826 6.351 -15.854 1.00 98.25 91 GLU A O 1
ATOM 765 N N . LYS A 1 92 ? 12.795 5.798 -15.059 1.00 98.31 92 LYS A N 1
ATOM 766 C CA . LYS A 1 92 ? 12.438 4.960 -16.202 1.00 98.31 92 LYS A CA 1
ATOM 767 C C . LYS A 1 92 ? 12.371 5.772 -17.495 1.00 98.31 92 LYS A C 1
ATOM 769 O O . LYS A 1 92 ? 12.967 5.362 -18.488 1.00 98.31 92 LYS A O 1
ATOM 774 N N . GLU A 1 93 ? 11.718 6.932 -17.478 1.00 97.81 93 GLU A N 1
ATOM 775 C CA . GLU A 1 93 ? 11.655 7.833 -18.636 1.00 97.81 93 GLU A CA 1
ATOM 776 C C . GLU A 1 93 ? 13.046 8.311 -19.066 1.00 97.81 93 GLU A C 1
ATOM 778 O O . GLU A 1 93 ? 13.364 8.291 -20.257 1.00 97.81 93 GLU A O 1
ATOM 783 N N . HIS A 1 94 ? 13.897 8.694 -18.109 1.00 98.06 94 HIS A N 1
ATOM 784 C CA . HIS A 1 94 ? 15.274 9.098 -18.390 1.00 98.06 94 HIS A CA 1
ATOM 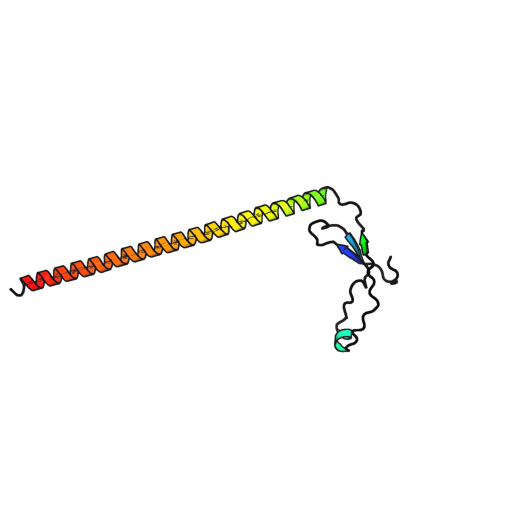785 C C . HIS A 1 94 ? 16.073 7.958 -19.028 1.00 98.06 94 HIS A C 1
ATOM 787 O O . HIS A 1 94 ? 16.785 8.168 -20.010 1.00 98.06 94 HIS A O 1
ATOM 793 N N . LYS A 1 95 ? 15.942 6.738 -18.499 1.00 98.25 95 LYS A N 1
ATOM 794 C CA . LYS A 1 95 ? 16.634 5.560 -19.025 1.00 98.25 95 LYS A CA 1
ATOM 795 C C . LYS A 1 95 ? 16.174 5.209 -20.440 1.00 98.25 95 LYS A C 1
ATOM 797 O O . LYS A 1 95 ? 17.014 4.946 -21.297 1.00 98.25 95 LYS A O 1
ATOM 802 N N . GLU A 1 96 ? 14.868 5.242 -20.697 1.00 98.19 96 GLU A N 1
ATOM 803 C CA . GLU A 1 96 ? 14.312 5.015 -22.035 1.00 98.19 96 GLU A CA 1
ATOM 804 C C . GLU A 1 96 ? 14.766 6.096 -23.027 1.00 98.19 96 GLU A C 1
ATOM 806 O O . GLU A 1 96 ? 15.082 5.793 -24.176 1.00 98.19 96 GLU A O 1
ATOM 811 N N . GLU A 1 97 ? 14.838 7.357 -22.601 1.00 97.88 97 GLU A N 1
ATOM 812 C CA . GLU A 1 97 ? 15.369 8.447 -23.422 1.00 97.88 97 GLU A CA 1
ATOM 813 C C . GLU A 1 97 ? 16.862 8.272 -23.726 1.00 97.88 97 GLU A C 1
ATOM 815 O O . GLU A 1 97 ? 17.287 8.452 -24.868 1.00 97.88 97 GLU A O 1
ATOM 820 N N . GLU A 1 98 ? 17.667 7.886 -22.738 1.00 97.88 98 GLU A N 1
ATOM 821 C CA . GLU A 1 98 ? 19.089 7.613 -22.944 1.00 97.88 98 GLU A CA 1
ATOM 822 C C . GLU A 1 98 ? 19.296 6.428 -23.899 1.00 97.88 98 GLU A C 1
ATOM 824 O O . GLU A 1 98 ? 20.162 6.481 -24.772 1.00 97.88 98 GLU A O 1
ATOM 829 N N . GLU A 1 99 ? 18.476 5.381 -23.798 1.00 98.06 99 GLU A N 1
ATOM 830 C CA . GLU A 1 99 ? 18.489 4.255 -24.734 1.00 98.06 99 GLU A CA 1
ATOM 831 C C . GLU A 1 99 ? 18.112 4.693 -26.155 1.00 98.06 99 GLU A C 1
ATOM 833 O O . GLU A 1 99 ? 18.837 4.375 -27.100 1.00 98.06 99 GLU A O 1
ATOM 838 N N . ARG A 1 100 ? 17.056 5.506 -26.317 1.00 97.81 100 ARG A N 1
ATOM 839 C CA . ARG A 1 100 ? 16.692 6.089 -27.622 1.00 97.81 100 ARG A CA 1
ATOM 840 C C . ARG A 1 100 ? 17.850 6.870 -28.238 1.00 97.81 100 ARG A C 1
ATOM 842 O O . ARG A 1 100 ? 18.107 6.727 -29.433 1.00 97.81 100 ARG A O 1
ATOM 849 N N . ARG A 1 101 ? 18.575 7.654 -27.434 1.00 97.81 101 ARG A N 1
ATOM 850 C CA . ARG A 1 101 ? 19.755 8.403 -27.894 1.00 97.81 101 ARG A CA 1
ATOM 851 C C . ARG A 1 101 ? 20.888 7.482 -28.327 1.00 97.81 101 ARG A C 1
ATOM 853 O O . ARG A 1 101 ? 21.435 7.698 -29.402 1.00 97.81 101 ARG A O 1
ATOM 860 N N . ARG A 1 102 ? 21.200 6.437 -27.552 1.00 98.06 102 ARG A N 1
ATOM 861 C CA . ARG A 1 102 ? 22.233 5.449 -27.920 1.00 98.06 102 ARG A CA 1
ATOM 862 C C . ARG A 1 102 ? 21.902 4.738 -29.234 1.00 98.06 102 ARG A C 1
ATOM 864 O O . ARG A 1 102 ? 22.768 4.590 -30.094 1.00 98.06 102 ARG A O 1
ATOM 871 N N . VAL A 1 103 ? 20.646 4.328 -29.407 1.00 98.00 103 VAL A N 1
ATOM 872 C CA . VAL A 1 103 ? 20.185 3.671 -30.639 1.00 98.00 103 VAL A CA 1
ATOM 873 C C . VAL A 1 103 ? 20.257 4.626 -31.834 1.00 98.00 103 VAL A C 1
ATOM 875 O O . VAL A 1 103 ? 20.668 4.216 -32.919 1.00 98.00 103 VAL A O 1
ATOM 878 N N . ALA A 1 104 ? 19.903 5.902 -31.648 1.00 97.69 104 ALA A N 1
ATOM 879 C CA . ALA A 1 104 ? 20.027 6.914 -32.696 1.00 97.69 104 ALA A CA 1
ATOM 880 C C . ALA A 1 104 ? 21.491 7.122 -33.116 1.00 97.69 104 ALA A C 1
ATOM 882 O O . ALA A 1 104 ? 21.783 7.066 -34.309 1.00 97.69 104 ALA A O 1
ATOM 883 N N . THR A 1 105 ? 22.416 7.258 -32.158 1.00 97.50 105 THR A N 1
ATOM 884 C CA . THR A 1 105 ? 23.849 7.408 -32.463 1.00 97.50 105 THR A CA 1
ATOM 885 C C . THR A 1 105 ? 24.412 6.192 -33.196 1.00 97.50 105 THR A C 1
ATOM 887 O O . THR A 1 105 ? 25.110 6.343 -34.193 1.00 97.50 105 THR A O 1
ATOM 890 N N . GLU A 1 106 ? 24.052 4.975 -32.776 1.00 97.00 106 GLU A N 1
ATOM 891 C CA . GLU A 1 106 ? 24.510 3.756 -33.452 1.00 97.00 106 GLU A CA 1
ATOM 892 C C . GLU A 1 106 ? 23.976 3.668 -34.891 1.00 97.00 106 GLU A C 1
ATOM 894 O O . GLU A 1 106 ? 24.675 3.232 -35.813 1.00 97.00 106 GLU A O 1
ATOM 899 N N . ARG A 1 107 ? 22.730 4.097 -35.111 1.00 96.81 107 ARG A N 1
ATOM 900 C CA . ARG A 1 107 ? 22.137 4.150 -36.446 1.00 96.81 107 ARG A CA 1
ATOM 901 C C . ARG A 1 107 ? 22.865 5.149 -37.344 1.00 96.81 107 ARG A C 1
ATOM 903 O O . ARG A 1 107 ? 23.195 4.789 -38.474 1.00 96.81 107 ARG A O 1
ATOM 910 N N . GLU A 1 108 ? 23.146 6.351 -36.850 1.00 96.50 108 GLU A N 1
ATOM 911 C CA . GLU A 1 108 ? 23.890 7.379 -37.589 1.00 96.50 108 GLU A CA 1
ATOM 912 C C . GLU A 1 108 ? 25.304 6.908 -37.955 1.00 96.50 108 GLU A C 1
ATOM 914 O O . GLU A 1 108 ? 25.733 7.081 -39.096 1.00 96.50 108 GLU A O 1
ATOM 919 N N . GLU A 1 109 ? 26.012 6.235 -37.045 1.00 95.94 109 GLU A N 1
ATOM 920 C CA . GLU A 1 109 ? 27.344 5.677 -37.319 1.00 95.94 109 GLU A CA 1
ATOM 921 C C . GLU A 1 109 ? 27.316 4.589 -38.403 1.00 95.94 109 GLU A C 1
ATOM 923 O O . GLU A 1 109 ? 28.179 4.556 -39.294 1.00 95.94 109 GLU A O 1
ATOM 928 N N . ARG A 1 110 ? 26.313 3.701 -38.361 1.00 95.69 110 ARG A N 1
ATOM 929 C CA . ARG A 1 110 ? 26.119 2.659 -39.382 1.00 95.69 110 ARG A CA 1
ATOM 930 C C . ARG A 1 110 ? 25.788 3.274 -40.739 1.00 95.69 110 ARG A C 1
ATOM 932 O O . ARG A 1 110 ? 26.399 2.896 -41.739 1.00 95.69 110 ARG A O 1
ATOM 939 N N . GLU A 1 111 ? 24.857 4.223 -40.785 1.00 94.88 111 GLU A N 1
ATOM 940 C CA . GLU A 1 111 ? 24.474 4.930 -42.013 1.00 94.88 111 GLU A CA 1
ATOM 941 C C . GLU A 1 111 ? 25.656 5.732 -42.584 1.00 94.88 111 GLU A C 1
ATOM 943 O O . GLU A 1 111 ? 25.943 5.637 -43.780 1.00 94.88 111 GLU A O 1
ATOM 948 N N . GLY A 1 112 ? 26.418 6.425 -41.734 1.00 95.50 112 GLY A N 1
ATOM 949 C CA . GLY A 1 112 ? 27.641 7.132 -42.110 1.00 95.50 112 GLY A CA 1
ATOM 950 C C . GLY A 1 112 ? 28.708 6.197 -42.682 1.00 95.50 112 GLY A C 1
ATOM 951 O O . GLY A 1 112 ? 29.257 6.464 -43.751 1.00 95.50 112 GLY A O 1
ATOM 952 N N . SER A 1 113 ? 28.952 5.051 -42.043 1.00 92.94 113 SER A N 1
ATOM 953 C CA . SER A 1 113 ? 29.899 4.040 -42.536 1.00 92.94 113 SER A CA 1
ATOM 954 C C . SER A 1 113 ? 29.487 3.475 -43.899 1.00 92.94 113 SER A C 1
ATOM 956 O O . SER A 1 113 ? 30.326 3.327 -44.797 1.00 92.94 113 SER A O 1
ATOM 958 N N . LEU A 1 114 ? 28.193 3.195 -44.086 1.00 95.12 114 LEU A N 1
ATOM 959 C CA . LEU A 1 114 ? 27.647 2.736 -45.364 1.00 95.12 114 LEU A CA 1
ATOM 960 C C . LEU A 1 114 ? 27.776 3.807 -46.451 1.00 95.12 114 LEU A C 1
ATOM 962 O O . LEU A 1 114 ? 28.200 3.484 -47.564 1.00 95.12 114 LEU A O 1
ATOM 966 N N . SER A 1 115 ? 27.472 5.065 -46.125 1.00 92.75 115 SER A N 1
ATOM 967 C CA . SER A 1 115 ? 27.615 6.204 -47.036 1.00 92.75 115 SER A CA 1
ATOM 968 C C . SER A 1 115 ? 29.069 6.381 -47.479 1.00 92.75 115 SER A C 1
ATOM 970 O O . SER A 1 115 ? 29.367 6.341 -48.674 1.00 92.75 115 SER A O 1
ATOM 972 N N . MET A 1 116 ? 30.011 6.423 -46.531 1.00 93.25 116 MET A N 1
ATOM 973 C CA . MET A 1 116 ? 31.446 6.532 -46.815 1.00 93.25 116 MET A CA 1
ATOM 974 C C . MET A 1 116 ? 31.953 5.391 -47.705 1.00 93.25 116 MET A C 1
ATOM 976 O O . MET A 1 116 ? 32.767 5.595 -48.612 1.00 93.25 116 MET A O 1
ATOM 980 N N . HIS A 1 117 ? 31.478 4.168 -47.471 1.00 93.75 117 HIS A N 1
ATOM 981 C CA . HIS A 1 117 ? 31.830 3.021 -48.299 1.00 93.75 117 HIS A CA 1
ATOM 982 C C . HIS A 1 117 ? 31.218 3.104 -49.710 1.00 93.75 117 HIS A C 1
ATOM 984 O O . HIS A 1 117 ? 31.896 2.779 -50.692 1.00 93.75 117 HIS A O 1
ATOM 990 N N . ALA A 1 118 ? 29.973 3.569 -49.838 1.00 93.06 118 ALA A N 1
ATOM 991 C CA . ALA A 1 118 ? 29.325 3.804 -51.126 1.00 93.06 118 ALA A CA 1
ATOM 992 C C . ALA A 1 118 ? 30.048 4.894 -51.936 1.00 93.06 118 ALA A C 1
ATOM 994 O O . ALA A 1 118 ? 30.350 4.677 -53.113 1.00 93.06 118 ALA A O 1
ATOM 995 N N . GLU A 1 119 ? 30.423 6.007 -51.302 1.00 92.62 119 GLU A N 1
ATOM 996 C CA . GLU A 1 119 ? 31.213 7.073 -51.924 1.00 92.62 119 GLU A CA 1
ATOM 997 C C . GLU A 1 119 ? 32.577 6.570 -52.402 1.00 92.62 119 GLU A C 1
ATOM 999 O O . GLU A 1 119 ? 32.971 6.829 -53.542 1.00 92.62 119 GLU A O 1
ATOM 1004 N N . ARG A 1 120 ? 33.295 5.803 -51.567 1.00 91.44 120 ARG A N 1
ATOM 1005 C CA . ARG A 1 120 ? 34.573 5.182 -51.956 1.00 91.44 120 ARG A CA 1
ATOM 1006 C C . ARG A 1 120 ? 34.409 4.285 -53.178 1.00 91.44 120 ARG A C 1
ATOM 1008 O O . ARG A 1 120 ? 35.178 4.414 -54.131 1.00 91.44 120 ARG A O 1
ATOM 1015 N N . LYS A 1 121 ? 33.390 3.419 -53.195 1.00 91.94 121 LYS A N 1
ATOM 1016 C CA . LYS A 1 121 ? 33.079 2.572 -54.358 1.00 91.94 121 LYS A CA 1
ATOM 1017 C C . LYS A 1 121 ? 32.776 3.401 -55.604 1.00 91.94 121 LYS A C 1
ATOM 1019 O O . LYS A 1 121 ? 33.250 3.061 -56.686 1.00 91.94 121 LYS A O 1
ATOM 1024 N N . GLN A 1 122 ? 32.011 4.482 -55.471 1.00 91.00 122 GLN A N 1
ATOM 1025 C CA . GLN A 1 122 ? 31.660 5.337 -56.601 1.00 91.00 122 GLN A CA 1
ATOM 1026 C C . GLN A 1 122 ? 32.878 6.089 -57.153 1.00 91.00 122 GLN A C 1
ATOM 1028 O O . GLN A 1 122 ? 33.041 6.155 -58.371 1.00 91.00 122 GLN A O 1
ATOM 1033 N N . ARG A 1 123 ? 33.766 6.597 -56.287 1.00 89.19 123 ARG A N 1
ATOM 1034 C CA . ARG A 1 123 ? 35.045 7.201 -56.703 1.00 89.19 123 ARG A CA 1
ATOM 1035 C C . ARG A 1 123 ? 35.919 6.202 -57.456 1.00 89.19 123 ARG A C 1
ATOM 1037 O O . ARG A 1 123 ? 36.396 6.527 -58.536 1.00 89.19 123 ARG A O 1
ATOM 1044 N N . LEU A 1 124 ? 36.074 4.983 -56.934 1.00 88.44 124 LEU A N 1
ATOM 1045 C CA . LEU A 1 124 ? 36.844 3.930 -57.604 1.00 88.44 124 LEU A CA 1
ATOM 1046 C C . LEU A 1 124 ? 36.271 3.590 -58.986 1.00 88.44 124 LEU A C 1
ATOM 1048 O O . LEU A 1 124 ? 37.035 3.464 -59.936 1.00 88.44 124 LEU A O 1
ATOM 1052 N N . ARG A 1 125 ? 34.940 3.510 -59.130 1.00 87.88 125 ARG A N 1
ATOM 1053 C CA . ARG A 1 125 ? 34.297 3.297 -60.440 1.00 87.88 125 ARG A CA 1
ATOM 1054 C C . ARG A 1 125 ? 34.617 4.405 -61.445 1.00 87.88 125 ARG A C 1
ATOM 1056 O O . ARG A 1 125 ? 34.913 4.080 -62.585 1.00 87.88 125 ARG A O 1
ATOM 1063 N N . ARG A 1 126 ? 34.603 5.678 -61.028 1.00 86.75 126 ARG A N 1
ATOM 1064 C CA . ARG A 1 126 ? 34.970 6.812 -61.905 1.00 86.75 126 ARG A CA 1
ATOM 1065 C C . ARG A 1 126 ? 36.439 6.789 -62.335 1.00 86.75 126 ARG A C 1
ATOM 1067 O O . ARG A 1 126 ? 36.760 7.312 -63.387 1.00 86.75 126 ARG A O 1
ATOM 1074 N N . ILE A 1 127 ? 37.326 6.219 -61.520 1.00 85.00 127 ILE A N 1
ATOM 1075 C CA . ILE A 1 127 ? 38.755 6.095 -61.848 1.00 85.00 127 ILE A CA 1
ATOM 1076 C C . ILE A 1 127 ? 39.003 4.903 -62.788 1.00 85.00 127 ILE A C 1
ATOM 1078 O O . ILE A 1 127 ? 39.840 4.987 -63.678 1.00 85.00 127 ILE A O 1
ATOM 1082 N N . LEU A 1 128 ? 38.291 3.789 -62.583 1.00 76.31 128 LEU A N 1
ATOM 1083 C CA . LEU A 1 128 ? 38.487 2.534 -63.323 1.00 76.31 128 LEU A CA 1
ATOM 1084 C C . LEU A 1 128 ? 37.756 2.474 -64.675 1.00 76.31 128 LEU A C 1
ATOM 1086 O O . LEU A 1 128 ? 38.109 1.638 -65.502 1.00 76.31 128 LEU A O 1
ATOM 1090 N N . MET A 1 129 ? 36.758 3.327 -64.912 1.00 61.56 129 MET A N 1
ATOM 1091 C CA . MET A 1 129 ? 36.114 3.511 -66.219 1.00 61.56 129 MET A CA 1
ATOM 1092 C C . MET A 1 129 ? 36.063 5.011 -66.558 1.00 61.56 129 MET A C 1
ATOM 1094 O O . MET A 1 129 ? 35.079 5.656 -66.188 1.00 61.56 129 MET A O 1
ATOM 1098 N N . PRO A 1 130 ? 37.129 5.564 -67.175 1.00 58.34 130 PRO A N 1
ATOM 1099 C CA . PRO A 1 130 ? 37.174 6.948 -67.653 1.00 58.34 130 PRO A CA 1
ATOM 1100 C C . PRO A 1 130 ? 36.187 7.221 -68.791 1.00 58.34 130 PRO A C 1
ATOM 1102 O O . PRO A 1 130 ? 36.010 6.321 -69.645 1.00 58.34 130 PRO A O 1
#

Sequence (130 aa):
MCFCGDPCKVAKFDAENTCWQSYWMCSNFQFEPTLRQRCINKMTSPPICDFEQLIDTKIKPKDKEEMQYILRWAVENKEMMKKRFREEVAEKEHKEEEERRRVATEREEREGSLSMHAERKQRLRRILMP